Protein AF-A0A3L7T870-F1 (afdb_monomer)

Nearest PDB structures (foldseek):
  5j91-assembly2_CZ  TM=9.834E-01  e=1.725E-03  Escherichia coli K-12
  7n2u-assembly1_Lc  TM=9.757E-01  e=1.725E-03  Escherichia coli K-12
  5gae-assembly1_Z  TM=9.748E-01  e=1.955E-03  Escherichia coli
  5j91-assembly1_DZ  TM=9.839E-01  e=2.511E-03  Escherichia coli K-12
  5gag-assembly1_Z  TM=9.751E-01  e=2.216E-03  Escherichia coli

Structure (mmCIF, N/CA/C/O backbone):
data_AF-A0A3L7T870-F1
#
_entry.id   AF-A0A3L7T870-F1
#
loop_
_atom_site.group_PDB
_atom_site.id
_atom_site.type_symbol
_atom_site.label_atom_id
_atom_site.label_alt_id
_atom_site.label_comp_id
_atom_site.label_asym_id
_atom_site.label_entity_id
_atom_site.label_seq_id
_atom_site.pdbx_PDB_ins_code
_atom_site.Cartn_x
_atom_site.Cartn_y
_atom_site.Cartn_z
_atom_site.occupancy
_atom_site.B_iso_or_equiv
_atom_site.auth_seq_id
_atom_site.auth_comp_id
_atom_site.auth_asym_id
_atom_site.auth_atom_id
_atom_site.pdbx_PDB_model_num
ATO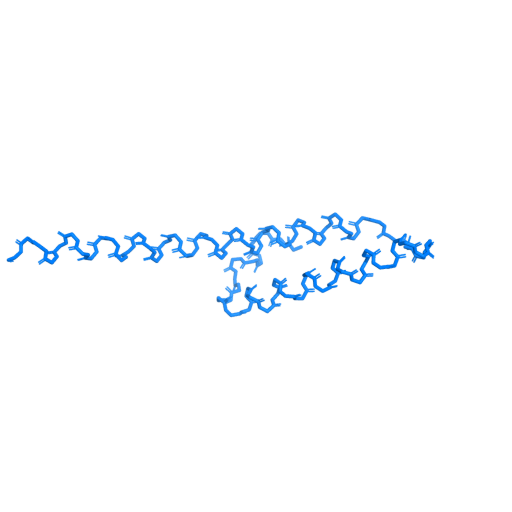M 1 N N . MET A 1 1 ? -4.202 5.024 -8.038 1.00 76.75 1 MET A N 1
ATOM 2 C CA . MET A 1 1 ? -5.454 4.931 -7.261 1.00 76.75 1 MET A CA 1
ATOM 3 C C . MET A 1 1 ? -5.659 6.207 -6.451 1.00 76.75 1 MET A C 1
ATOM 5 O O . MET A 1 1 ? -4.712 6.686 -5.821 1.00 76.75 1 MET A O 1
ATOM 9 N N . LYS A 1 2 ? -6.852 6.808 -6.485 1.00 84.56 2 LYS A N 1
ATOM 10 C CA . LYS A 1 2 ? -7.153 7.978 -5.644 1.00 84.56 2 LYS A CA 1
ATOM 11 C C . LYS A 1 2 ? -7.488 7.520 -4.217 1.00 84.56 2 LYS A C 1
ATOM 13 O O . LYS A 1 2 ? -8.105 6.472 -4.055 1.00 84.56 2 LYS A O 1
ATOM 18 N N . PRO A 1 3 ? -7.148 8.297 -3.172 1.00 83.44 3 PRO A N 1
ATOM 19 C CA . PRO A 1 3 ? -7.468 7.937 -1.784 1.00 83.44 3 PRO A CA 1
ATOM 20 C C . PRO A 1 3 ? -8.956 7.632 -1.567 1.00 83.44 3 PRO A C 1
ATOM 22 O O . PRO A 1 3 ? -9.302 6.649 -0.925 1.00 83.44 3 PRO A O 1
ATOM 25 N N . ALA A 1 4 ? -9.832 8.426 -2.190 1.00 86.06 4 ALA A N 1
ATOM 26 C CA . ALA A 1 4 ? -11.280 8.256 -2.103 1.00 86.06 4 ALA A CA 1
ATOM 27 C C . ALA A 1 4 ? -11.789 6.924 -2.684 1.00 86.06 4 ALA A C 1
ATOM 29 O O . ALA A 1 4 ? -12.857 6.461 -2.298 1.00 86.06 4 ALA A O 1
ATOM 30 N N . GLU A 1 5 ? -11.054 6.310 -3.613 1.00 86.62 5 GLU A N 1
ATOM 31 C CA . GLU A 1 5 ? -11.414 5.014 -4.200 1.00 86.62 5 GLU A CA 1
ATOM 32 C C . GLU A 1 5 ? -11.047 3.867 -3.254 1.00 86.62 5 GLU A C 1
ATOM 34 O O . GLU A 1 5 ? -11.822 2.929 -3.111 1.00 86.62 5 GLU A O 1
ATOM 39 N N . VAL A 1 6 ? -9.913 3.972 -2.549 1.00 86.44 6 VAL A N 1
ATOM 40 C CA . VAL A 1 6 ? -9.459 2.960 -1.576 1.00 86.44 6 VAL A CA 1
ATOM 41 C C . VAL A 1 6 ? -10.439 2.843 -0.407 1.00 86.44 6 VAL A C 1
ATOM 43 O O . VAL A 1 6 ? -10.747 1.741 0.035 1.00 86.44 6 VAL A O 1
ATOM 46 N N . ILE A 1 7 ? -10.981 3.973 0.057 1.00 86.56 7 ILE A N 1
ATOM 47 C CA . ILE A 1 7 ? -11.931 4.013 1.180 1.00 86.56 7 ILE A CA 1
ATOM 48 C C . ILE A 1 7 ? -13.224 3.246 0.856 1.00 86.56 7 ILE A C 1
ATOM 50 O O . ILE A 1 7 ? -13.798 2.617 1.743 1.00 86.56 7 ILE A O 1
ATOM 54 N N . LYS A 1 8 ? -13.661 3.256 -0.411 1.00 89.75 8 LYS A N 1
ATOM 55 C CA . LYS A 1 8 ? -14.896 2.593 -0.864 1.00 89.75 8 LYS A CA 1
ATOM 56 C C . LYS A 1 8 ? -14.784 1.068 -0.941 1.00 89.75 8 LYS A C 1
ATOM 58 O O . LYS A 1 8 ? -15.809 0.404 -1.048 1.00 89.75 8 LYS A O 1
ATOM 63 N N . LEU A 1 9 ? -13.573 0.513 -0.905 1.00 88.25 9 LEU A N 1
ATOM 64 C CA . LEU A 1 9 ? -13.362 -0.929 -1.007 1.00 88.25 9 LEU A CA 1
ATOM 65 C C . LEU A 1 9 ? -13.747 -1.661 0.282 1.00 88.25 9 LEU A C 1
ATOM 67 O O . LEU A 1 9 ? -13.538 -1.167 1.400 1.00 88.25 9 LEU A O 1
ATOM 71 N N . SER A 1 10 ? -14.262 -2.882 0.135 1.00 90.94 10 SER A N 1
ATOM 72 C CA . SER A 1 10 ? -14.474 -3.779 1.271 1.00 90.94 10 SER A CA 1
ATOM 73 C C . SER A 1 10 ? -13.136 -4.253 1.853 1.00 90.94 10 SER A C 1
ATOM 75 O O . SER A 1 10 ? -12.070 -4.092 1.257 1.00 90.94 10 SER A O 1
ATOM 77 N N . THR A 1 11 ? -13.156 -4.823 3.059 1.00 88.50 11 THR A N 1
ATOM 78 C CA . THR A 1 11 ? -11.936 -5.364 3.684 1.00 88.50 11 THR A CA 1
ATOM 79 C C . THR A 1 11 ? -11.300 -6.489 2.878 1.00 88.50 11 THR A C 1
ATOM 81 O O . THR A 1 11 ? -10.078 -6.633 2.909 1.00 88.50 11 THR A O 1
ATOM 84 N N . ASP A 1 12 ? -12.103 -7.274 2.164 1.00 89.94 12 ASP A N 1
ATOM 85 C CA . ASP A 1 12 ? -11.599 -8.388 1.367 1.00 89.94 12 ASP A CA 1
ATOM 86 C C . ASP A 1 12 ? -11.067 -7.901 0.020 1.00 89.94 12 ASP A C 1
ATOM 88 O O . ASP A 1 12 ? -9.966 -8.296 -0.370 1.00 89.94 12 ASP A O 1
ATOM 92 N N . ASP A 1 13 ? -11.730 -6.921 -0.600 1.00 91.06 13 ASP A N 1
ATOM 93 C CA . ASP A 1 13 ? -11.219 -6.271 -1.812 1.00 91.06 13 ASP A CA 1
ATOM 94 C C . ASP A 1 13 ? -9.873 -5.583 -1.561 1.00 91.06 13 ASP A C 1
ATOM 96 O O . ASP A 1 13 ? -8.967 -5.673 -2.387 1.00 91.06 13 ASP A O 1
ATOM 100 N N . LEU A 1 14 ? -9.681 -4.955 -0.392 1.00 91.19 14 LEU A N 1
ATOM 101 C CA . LEU A 1 14 ? -8.389 -4.369 -0.012 1.00 91.19 14 LEU A CA 1
ATOM 102 C C . LEU A 1 14 ? -7.267 -5.420 0.036 1.00 91.19 14 LEU A C 1
ATOM 104 O O . LEU A 1 14 ? -6.135 -5.136 -0.363 1.00 91.19 14 LEU A O 1
ATOM 108 N N . LYS A 1 15 ? -7.549 -6.644 0.501 1.00 91.81 15 LYS A N 1
ATOM 109 C CA . LYS A 1 15 ? -6.553 -7.732 0.545 1.00 91.81 15 LYS A CA 1
ATOM 110 C C . LYS A 1 15 ? -6.243 -8.272 -0.850 1.00 91.81 15 LYS A C 1
ATOM 112 O O . LYS A 1 15 ? -5.071 -8.515 -1.163 1.00 91.81 15 LYS A O 1
ATOM 117 N N . VAL A 1 16 ? -7.275 -8.449 -1.675 1.00 95.38 16 VAL A N 1
ATOM 118 C CA . VAL A 1 16 ? -7.132 -8.881 -3.071 1.00 95.38 16 VAL A CA 1
ATOM 119 C C . VAL A 1 16 ? -6.297 -7.859 -3.840 1.00 95.38 16 VAL A C 1
ATOM 121 O O . VAL A 1 16 ? -5.295 -8.215 -4.462 1.00 95.38 16 VAL A O 1
ATOM 124 N N . GLU A 1 17 ? -6.620 -6.576 -3.698 1.00 92.88 17 GLU A N 1
ATOM 125 C CA . GLU A 1 17 ? -5.928 -5.495 -4.391 1.00 92.88 17 GLU A CA 1
ATOM 126 C C . GLU A 1 17 ? -4.477 -5.333 -3.918 1.00 92.88 17 GLU A C 1
ATOM 128 O O . GLU A 1 17 ? -3.566 -5.166 -4.731 1.00 92.88 17 GLU A O 1
ATOM 133 N N . ALA A 1 18 ? -4.210 -5.491 -2.616 1.00 94.56 18 ALA A N 1
ATOM 134 C CA . ALA A 1 18 ? -2.841 -5.517 -2.103 1.00 94.56 18 ALA A CA 1
ATOM 135 C C . ALA A 1 18 ? -2.015 -6.662 -2.715 1.00 94.56 18 ALA A C 1
ATOM 137 O O . ALA A 1 18 ? -0.828 -6.494 -3.003 1.00 94.56 18 ALA A O 1
ATOM 138 N N . THR A 1 19 ? -2.623 -7.832 -2.918 1.00 95.81 19 THR A N 1
ATOM 139 C CA . THR A 1 19 ? -1.967 -8.981 -3.562 1.00 95.81 19 THR A CA 1
ATOM 140 C C . THR A 1 19 ? -1.698 -8.705 -5.039 1.00 95.81 19 THR A C 1
ATOM 142 O O . THR A 1 19 ? -0.578 -8.921 -5.508 1.00 95.81 19 THR A O 1
ATOM 145 N N . ARG A 1 20 ? -2.677 -8.133 -5.749 1.00 95.75 20 ARG A N 1
ATOM 146 C CA . ARG A 1 20 ? -2.546 -7.726 -7.153 1.00 95.75 20 ARG A CA 1
ATOM 147 C C . ARG A 1 20 ? -1.396 -6.734 -7.350 1.00 95.75 20 ARG A C 1
ATOM 149 O O . ARG A 1 20 ? -0.529 -6.958 -8.192 1.00 95.75 20 ARG A O 1
ATOM 156 N N . LEU A 1 21 ? -1.333 -5.685 -6.527 1.00 95.31 21 LEU A N 1
ATOM 157 C CA . LEU A 1 21 ? -0.288 -4.655 -6.592 1.00 95.31 21 LEU A CA 1
ATOM 158 C C . LEU A 1 21 ? 1.104 -5.205 -6.253 1.00 95.31 21 LEU A C 1
ATOM 160 O O . LEU A 1 21 ? 2.096 -4.809 -6.869 1.00 95.31 21 LEU A O 1
ATOM 164 N N . ARG A 1 22 ? 1.205 -6.146 -5.304 1.00 96.12 22 ARG A N 1
ATOM 165 C CA . ARG A 1 22 ? 2.471 -6.844 -5.022 1.00 96.12 22 ARG A CA 1
ATOM 166 C C . ARG A 1 22 ? 2.934 -7.678 -6.211 1.00 96.12 22 ARG A C 1
ATOM 168 O O . ARG A 1 22 ? 4.125 -7.648 -6.520 1.00 96.12 22 ARG A O 1
ATOM 175 N N . ARG A 1 23 ? 2.017 -8.382 -6.886 1.00 96.06 23 ARG A N 1
ATOM 176 C CA . ARG A 1 23 ? 2.348 -9.161 -8.084 1.00 96.06 23 ARG A CA 1
ATOM 177 C C . ARG A 1 23 ? 2.797 -8.263 -9.232 1.00 96.06 23 ARG A C 1
ATOM 179 O O . ARG A 1 23 ? 3.845 -8.514 -9.812 1.00 96.06 23 ARG A O 1
ATOM 186 N N . GLU A 1 24 ? 2.083 -7.169 -9.480 1.00 92.94 24 GLU A N 1
ATOM 187 C CA . GLU A 1 24 ? 2.469 -6.178 -10.490 1.00 92.94 24 GLU A CA 1
ATOM 188 C C . GLU A 1 24 ? 3.867 -5.604 -10.210 1.00 92.94 24 GLU A C 1
ATOM 190 O O . GLU A 1 24 ? 4.699 -5.508 -11.112 1.00 92.94 24 GLU A O 1
ATOM 195 N N . LEU A 1 25 ? 4.170 -5.275 -8.950 1.00 93.56 25 LEU A N 1
ATOM 196 C CA . LEU A 1 25 ? 5.503 -4.817 -8.556 1.00 93.56 25 LEU A CA 1
ATOM 197 C C . LEU A 1 25 ? 6.588 -5.876 -8.766 1.00 93.56 25 LEU A C 1
ATOM 199 O O . LEU A 1 25 ? 7.720 -5.502 -9.067 1.00 93.56 25 LEU A O 1
ATOM 203 N N . PHE A 1 26 ? 6.279 -7.156 -8.565 1.00 93.69 26 PHE A N 1
ATOM 204 C CA . PHE A 1 26 ? 7.207 -8.252 -8.840 1.00 93.69 26 PHE A CA 1
ATOM 205 C C . PHE A 1 26 ? 7.486 -8.355 -10.341 1.00 93.69 26 PHE A C 1
ATOM 207 O O . PHE A 1 26 ? 8.640 -8.264 -10.752 1.00 93.69 26 PHE A O 1
ATOM 214 N N . ASP A 1 27 ? 6.436 -8.412 -11.161 1.00 90.62 27 ASP A N 1
ATOM 215 C CA . ASP A 1 27 ? 6.566 -8.520 -12.614 1.00 90.62 27 ASP A CA 1
ATOM 216 C C . ASP A 1 27 ? 7.327 -7.316 -13.203 1.00 90.62 27 ASP A C 1
ATOM 218 O O . ASP A 1 27 ? 8.166 -7.477 -14.091 1.00 90.62 27 ASP A O 1
ATOM 222 N N . LEU A 1 28 ? 7.082 -6.100 -12.694 1.00 90.44 28 LEU A N 1
ATOM 223 C CA . LEU A 1 28 ? 7.811 -4.894 -13.106 1.00 90.44 28 LEU A CA 1
ATOM 224 C C . LEU A 1 28 ? 9.295 -4.940 -12.719 1.00 90.44 28 LEU A C 1
ATOM 226 O O . LEU A 1 28 ? 10.131 -4.515 -13.513 1.00 90.44 28 LEU A O 1
ATOM 230 N N . ARG A 1 29 ? 9.643 -5.467 -11.537 1.00 89.44 29 ARG A N 1
ATOM 231 C CA . ARG A 1 29 ? 11.050 -5.649 -11.134 1.00 89.44 29 ARG A CA 1
ATOM 232 C C . ARG A 1 29 ? 11.756 -6.654 -12.035 1.00 89.44 29 ARG A C 1
ATOM 234 O O . ARG A 1 29 ? 12.844 -6.353 -12.507 1.00 89.44 29 ARG A O 1
ATOM 241 N N . CYS A 1 30 ? 11.115 -7.786 -12.328 1.00 89.06 30 CYS A N 1
ATOM 242 C CA . CYS A 1 30 ? 11.663 -8.785 -13.245 1.00 89.06 30 CYS A CA 1
ATOM 243 C C . CYS A 1 30 ? 11.908 -8.193 -14.640 1.00 89.06 30 CYS A C 1
ATOM 245 O O . CYS A 1 30 ? 12.968 -8.399 -15.223 1.00 89.06 30 CYS A O 1
ATOM 247 N N . LYS A 1 31 ? 10.961 -7.397 -15.156 1.00 86.00 31 LYS A N 1
ATOM 248 C CA . LYS A 1 31 ? 11.108 -6.712 -16.450 1.00 86.00 31 LYS A CA 1
ATOM 249 C C . LYS A 1 31 ? 12.204 -5.644 -16.430 1.00 86.00 31 LYS A C 1
ATOM 251 O O . LYS A 1 31 ? 12.914 -5.506 -17.424 1.00 86.00 31 LYS A O 1
ATOM 256 N N . SER A 1 32 ? 12.371 -4.927 -15.315 1.00 83.75 32 SER A N 1
ATOM 257 C CA . SER A 1 32 ? 13.402 -3.888 -15.146 1.00 83.75 32 SER A CA 1
ATOM 258 C C . SER A 1 32 ? 14.818 -4.411 -15.313 1.00 83.75 32 SER A C 1
ATOM 260 O O . SER A 1 32 ? 15.664 -3.674 -15.805 1.00 83.75 32 SER A O 1
ATOM 262 N N . THR A 1 33 ? 15.078 -5.661 -14.939 1.00 76.69 33 THR A N 1
ATOM 263 C CA . THR A 1 33 ? 16.393 -6.290 -15.113 1.00 76.69 33 THR A CA 1
ATOM 264 C C . THR A 1 33 ? 16.701 -6.601 -16.581 1.00 76.69 33 THR A C 1
ATOM 266 O O . THR A 1 33 ? 17.860 -6.714 -16.951 1.00 76.69 33 THR A O 1
ATOM 269 N N . THR A 1 34 ? 15.678 -6.716 -17.432 1.00 77.69 34 THR A N 1
ATOM 270 C CA . THR A 1 34 ? 15.814 -7.146 -18.837 1.00 77.69 34 THR A CA 1
ATOM 271 C C . THR A 1 34 ? 15.835 -5.998 -19.855 1.00 77.69 34 THR A C 1
ATOM 273 O O . THR A 1 34 ? 15.580 -6.241 -21.027 1.00 77.69 34 THR A O 1
ATOM 276 N N . GLU A 1 35 ? 16.060 -4.750 -19.424 1.00 64.62 35 GLU A N 1
ATOM 277 C CA . GLU A 1 35 ? 16.067 -3.531 -20.269 1.00 64.62 35 GLU A CA 1
ATOM 278 C C . GLU A 1 35 ? 14.763 -3.251 -21.059 1.00 64.62 35 GLU A C 1
ATOM 280 O O . GLU A 1 35 ? 14.697 -2.331 -21.868 1.00 64.62 35 GLU A O 1
ATOM 285 N N . LYS A 1 36 ? 13.668 -3.980 -20.790 1.00 64.25 36 LYS A N 1
ATOM 286 C CA . LYS A 1 36 ? 12.377 -3.866 -21.506 1.00 64.25 36 LYS A CA 1
ATOM 287 C C . LYS A 1 36 ? 11.310 -3.041 -20.779 1.00 64.25 36 LYS 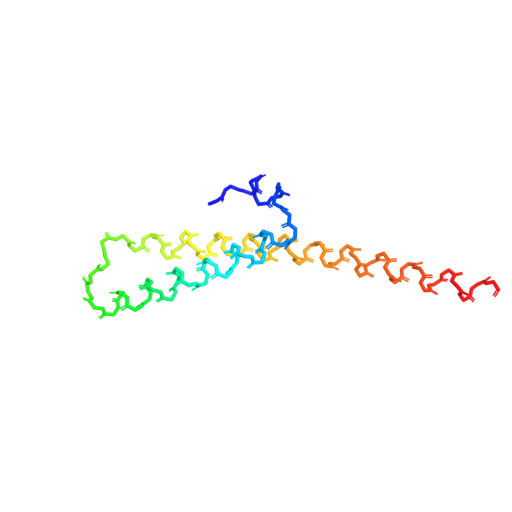A C 1
ATOM 289 O O . LYS A 1 36 ? 10.112 -3.240 -21.003 1.00 64.25 36 LYS A O 1
ATOM 294 N N . VAL A 1 37 ? 11.687 -2.139 -19.875 1.00 65.12 37 VAL A N 1
ATOM 295 C CA . VAL A 1 37 ? 10.693 -1.296 -19.188 1.00 65.12 37 VAL A CA 1
ATOM 296 C C . VAL A 1 37 ? 10.473 -0.019 -19.983 1.00 65.12 37 VAL A C 1
ATOM 298 O O . VAL A 1 37 ? 11.277 0.898 -19.934 1.00 65.12 37 VAL A O 1
ATOM 301 N N . GLY A 1 38 ? 9.352 0.036 -20.705 1.00 71.12 38 GLY A N 1
ATOM 302 C CA . GLY A 1 38 ? 8.941 1.242 -21.428 1.00 71.12 38 GLY A CA 1
ATOM 303 C C . GLY A 1 38 ? 8.455 2.384 -20.522 1.00 71.12 38 GLY A C 1
ATOM 304 O O . GLY A 1 38 ? 8.554 3.540 -20.907 1.00 71.12 38 GLY A O 1
ATOM 305 N N . ASP A 1 39 ? 7.944 2.090 -19.317 1.00 81.19 39 ASP A N 1
ATOM 306 C CA . ASP A 1 39 ? 7.479 3.113 -18.363 1.00 81.19 39 ASP A CA 1
ATOM 307 C C . ASP A 1 39 ? 7.895 2.796 -16.913 1.00 81.19 39 ASP A C 1
ATOM 309 O O . ASP A 1 39 ? 7.202 2.091 -16.169 1.00 81.19 39 ASP A O 1
ATOM 313 N N . ASN A 1 40 ? 9.018 3.378 -16.483 1.00 83.12 40 ASN A N 1
ATOM 314 C CA . ASN A 1 40 ? 9.550 3.247 -15.122 1.00 83.12 40 ASN A CA 1
ATOM 315 C C . ASN A 1 40 ? 8.672 3.957 -14.072 1.00 83.12 40 ASN A C 1
ATOM 317 O O . ASN A 1 40 ? 8.760 3.652 -12.877 1.00 83.12 40 ASN A O 1
ATOM 321 N N . SER A 1 41 ? 7.782 4.873 -14.483 1.00 88.75 41 SER A N 1
ATOM 322 C CA . 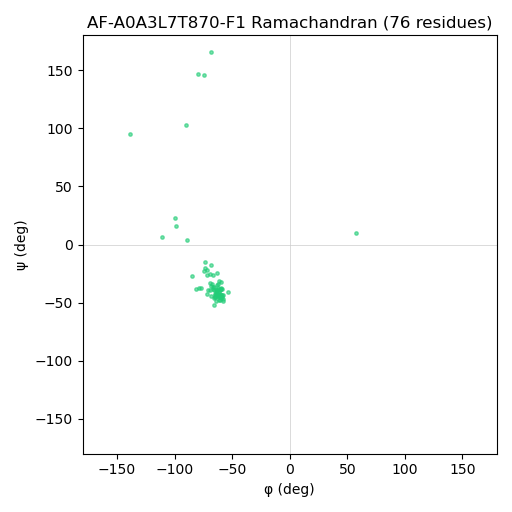SER A 1 41 ? 6.880 5.576 -13.562 1.00 88.75 41 SER A CA 1
ATOM 323 C C . SER A 1 41 ? 5.859 4.6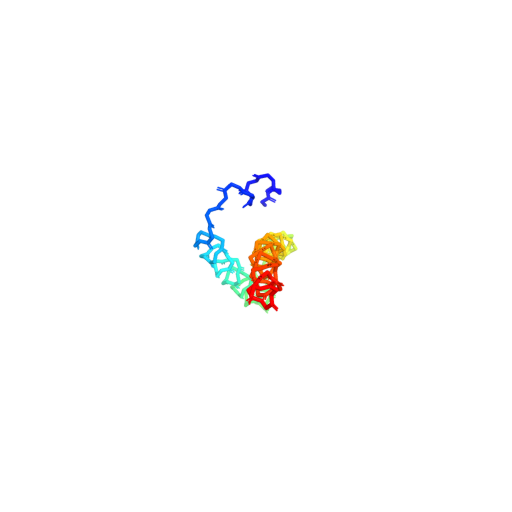30 -12.924 1.00 88.75 41 SER A C 1
ATOM 325 O O . SER A 1 41 ? 5.416 4.865 -11.792 1.00 88.75 41 SER A O 1
ATOM 327 N N . ARG A 1 42 ? 5.531 3.516 -13.598 1.00 88.44 42 ARG A N 1
ATOM 328 C CA . ARG A 1 42 ? 4.590 2.502 -13.102 1.00 88.44 42 ARG A CA 1
ATOM 329 C C . ARG A 1 42 ? 5.014 1.901 -11.774 1.00 88.44 42 ARG A C 1
ATOM 331 O O . ARG A 1 42 ? 4.170 1.722 -10.903 1.00 88.44 42 ARG A O 1
ATOM 338 N N . MET A 1 43 ? 6.310 1.666 -11.568 1.00 90.94 43 MET A N 1
ATOM 339 C CA . MET A 1 43 ? 6.808 1.152 -10.290 1.00 90.94 43 MET A CA 1
ATOM 340 C C . MET A 1 43 ? 6.538 2.134 -9.144 1.00 90.94 43 MET A C 1
ATOM 342 O O . MET A 1 43 ? 6.112 1.729 -8.063 1.00 90.94 43 MET A O 1
ATOM 346 N N . GLY A 1 44 ? 6.759 3.432 -9.376 1.00 92.69 44 GLY A N 1
ATOM 347 C CA . GLY A 1 44 ? 6.480 4.475 -8.388 1.00 92.69 44 GLY A CA 1
ATOM 348 C C . GLY A 1 44 ? 4.989 4.600 -8.074 1.00 92.69 44 GLY A C 1
ATOM 349 O O . GLY A 1 44 ? 4.616 4.699 -6.905 1.00 92.69 44 GLY A O 1
ATOM 350 N N . LYS A 1 45 ? 4.137 4.543 -9.104 1.00 93.19 45 LYS A N 1
ATOM 351 C CA . LYS A 1 45 ? 2.673 4.578 -8.965 1.00 93.19 45 LYS A CA 1
ATOM 352 C C . LYS A 1 45 ? 2.154 3.355 -8.197 1.00 93.19 45 LYS A C 1
ATOM 354 O O . LYS A 1 45 ? 1.466 3.531 -7.197 1.00 93.19 45 LYS A O 1
ATOM 359 N N . ALA A 1 46 ? 2.580 2.147 -8.569 1.00 93.00 46 ALA A N 1
ATOM 360 C CA . ALA A 1 46 ? 2.176 0.906 -7.905 1.00 93.00 46 ALA A CA 1
ATOM 361 C C . ALA A 1 46 ? 2.613 0.850 -6.428 1.00 93.00 46 ALA A C 1
ATOM 363 O O . ALA A 1 46 ? 1.848 0.403 -5.577 1.00 93.00 46 ALA A O 1
ATOM 364 N N . ARG A 1 47 ? 3.807 1.366 -6.084 1.00 94.31 47 ARG A N 1
ATOM 365 C CA . ARG A 1 47 ? 4.234 1.502 -4.676 1.00 94.31 47 ARG A CA 1
ATOM 366 C C . ARG A 1 47 ? 3.326 2.440 -3.882 1.00 94.31 47 ARG A C 1
ATOM 368 O O . ARG A 1 47 ? 2.956 2.108 -2.759 1.00 94.31 47 ARG A O 1
ATOM 375 N N . LYS A 1 48 ? 2.975 3.601 -4.449 1.00 95.19 48 LYS A N 1
ATOM 376 C CA . LYS A 1 48 ? 2.072 4.567 -3.799 1.00 95.19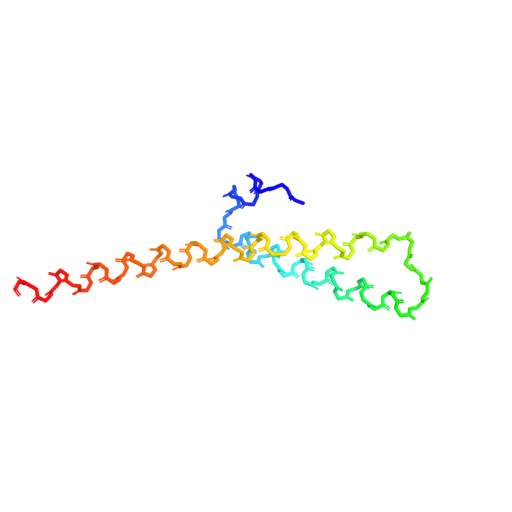 48 LYS A CA 1
ATOM 377 C C . LYS A 1 48 ? 0.680 3.974 -3.600 1.00 95.19 48 LYS A C 1
ATOM 379 O O . LYS A 1 48 ? 0.111 4.133 -2.526 1.00 95.19 48 LYS A O 1
ATOM 384 N N . ASP A 1 49 ? 0.164 3.268 -4.598 1.00 94.19 49 ASP A N 1
ATOM 385 C CA . ASP A 1 49 ? -1.146 2.624 -4.516 1.00 94.19 49 ASP A CA 1
ATOM 386 C C . ASP A 1 49 ? -1.155 1.514 -3.454 1.00 94.19 49 ASP A C 1
ATOM 388 O O . ASP A 1 49 ? -2.046 1.493 -2.605 1.00 94.19 49 ASP A O 1
ATOM 392 N N . LEU A 1 50 ? -0.106 0.681 -3.395 1.00 95.19 50 LEU A N 1
ATOM 393 C CA . LEU A 1 50 ? 0.036 -0.341 -2.353 1.00 95.19 50 LEU A CA 1
ATOM 394 C C . LEU A 1 50 ? 0.096 0.282 -0.953 1.00 95.19 50 LEU A C 1
ATOM 396 O O . LEU A 1 50 ? -0.554 -0.213 -0.036 1.00 95.19 50 LEU A O 1
ATOM 400 N N . ALA A 1 51 ? 0.844 1.377 -0.785 1.00 95.44 51 ALA A N 1
ATOM 401 C CA . ALA A 1 51 ? 0.927 2.077 0.493 1.00 95.44 51 ALA A CA 1
ATOM 402 C C . ALA A 1 51 ? -0.453 2.561 0.960 1.00 95.44 51 ALA A C 1
ATOM 404 O O . ALA A 1 51 ? -0.819 2.316 2.105 1.00 95.44 51 ALA A O 1
ATOM 405 N N . ARG A 1 52 ? -1.255 3.164 0.070 1.00 94.75 52 ARG A N 1
ATOM 406 C CA . ARG A 1 52 ? -2.612 3.631 0.409 1.00 94.75 52 ARG A CA 1
ATOM 407 C C . ARG A 1 52 ? -3.522 2.489 0.861 1.00 94.75 52 ARG A C 1
ATOM 409 O O . ARG A 1 52 ? -4.193 2.625 1.880 1.00 94.75 52 ARG A O 1
ATOM 416 N N . VAL A 1 53 ? -3.507 1.362 0.147 1.00 94.12 53 VAL A N 1
ATOM 417 C CA . VAL A 1 53 ? -4.287 0.165 0.511 1.00 94.12 53 VAL A CA 1
ATOM 418 C C . VAL A 1 53 ? -3.884 -0.362 1.893 1.00 94.12 53 VAL A C 1
ATOM 420 O O . VAL A 1 53 ? -4.741 -0.677 2.719 1.00 94.12 53 VAL A O 1
ATOM 423 N N . LEU A 1 54 ? 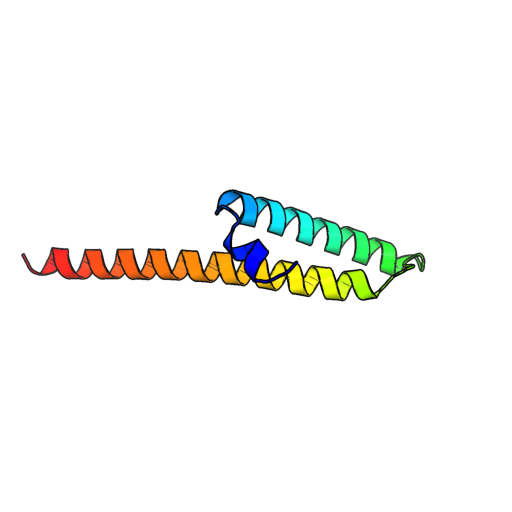-2.581 -0.422 2.180 1.00 94.19 54 LEU A N 1
ATOM 424 C CA . LEU A 1 54 ? -2.082 -0.881 3.479 1.00 94.19 54 LEU A CA 1
ATOM 425 C C . LEU A 1 54 ? -2.411 0.091 4.617 1.00 94.19 54 LEU A C 1
ATOM 427 O O . LEU A 1 54 ? -2.707 -0.361 5.726 1.00 94.19 54 LEU A O 1
ATOM 431 N N . THR A 1 55 ? -2.388 1.401 4.358 1.00 95.12 55 THR A N 1
ATOM 432 C CA . THR A 1 55 ? -2.786 2.419 5.338 1.00 95.12 55 THR A CA 1
ATOM 433 C C . THR A 1 55 ? -4.247 2.249 5.737 1.00 95.12 55 THR A C 1
ATOM 435 O O . THR A 1 55 ? -4.526 2.190 6.932 1.00 95.12 55 THR A O 1
ATOM 438 N N . GLU A 1 56 ? -5.162 2.081 4.779 1.00 93.56 56 GLU A N 1
ATOM 439 C CA . GLU A 1 56 ? -6.582 1.851 5.083 1.00 93.56 56 GLU A CA 1
ATOM 440 C C . GLU A 1 56 ? -6.807 0.554 5.862 1.00 93.56 56 GLU A C 1
ATOM 442 O O . GLU A 1 56 ? -7.518 0.533 6.869 1.00 93.56 56 GLU A O 1
ATOM 447 N N . ASN A 1 57 ? -6.137 -0.530 5.467 1.00 91.75 57 ASN A N 1
ATOM 448 C CA . ASN A 1 57 ? -6.229 -1.789 6.201 1.00 91.75 57 ASN A CA 1
ATOM 449 C C . ASN A 1 57 ? -5.724 -1.645 7.652 1.00 91.75 57 ASN A C 1
ATOM 451 O O . ASN A 1 57 ? -6.335 -2.156 8.592 1.00 91.75 57 ASN A O 1
ATOM 455 N N . THR A 1 58 ? -4.635 -0.895 7.848 1.00 93.62 58 THR A N 1
ATOM 456 C CA . THR A 1 58 ? -4.087 -0.603 9.179 1.00 93.62 58 THR A CA 1
ATOM 457 C C . THR A 1 58 ? -5.055 0.246 9.998 1.00 93.62 58 THR A C 1
ATOM 459 O O . THR A 1 58 ? -5.335 -0.104 11.145 1.00 93.62 58 THR A O 1
ATOM 462 N N . ALA A 1 59 ? -5.623 1.304 9.412 1.00 92.81 59 ALA A N 1
ATOM 463 C CA . ALA A 1 59 ? -6.597 2.174 10.066 1.00 92.81 59 ALA A CA 1
ATOM 464 C C . ALA A 1 59 ? -7.821 1.384 10.556 1.00 92.81 59 ALA A C 1
ATOM 466 O O . ALA A 1 59 ? -8.182 1.477 11.732 1.00 92.81 59 ALA A O 1
ATOM 467 N N . ARG A 1 60 ? -8.390 0.518 9.704 1.00 91.12 60 ARG A N 1
ATOM 468 C CA . ARG A 1 60 ? -9.502 -0.376 10.078 1.00 91.12 60 ARG A CA 1
ATOM 469 C C . ARG A 1 60 ? -9.113 -1.331 11.204 1.00 91.12 60 ARG A C 1
ATOM 471 O O . ARG A 1 60 ? -9.862 -1.493 12.164 1.00 91.12 60 ARG A O 1
ATOM 478 N N . SER A 1 61 ? -7.924 -1.929 11.127 1.00 90.25 61 SER A N 1
ATOM 479 C CA . SER A 1 61 ? -7.447 -2.846 12.169 1.00 90.25 61 SER A CA 1
ATOM 480 C C . SER A 1 61 ? -7.262 -2.150 13.524 1.00 90.25 61 SER A C 1
ATOM 482 O O . SER A 1 61 ? -7.618 -2.711 14.560 1.00 90.25 61 SER A O 1
ATOM 484 N N . ASN A 1 62 ? -6.763 -0.912 13.525 1.00 92.31 62 ASN A N 1
ATOM 485 C CA . ASN A 1 62 ? -6.573 -0.119 14.734 1.00 92.31 62 ASN A CA 1
ATOM 486 C C . ASN A 1 62 ? -7.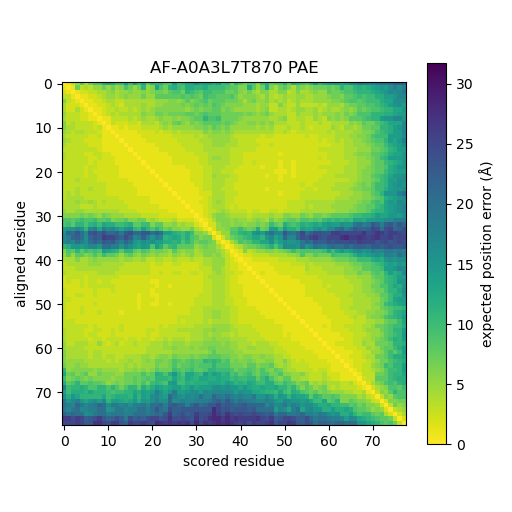913 0.298 15.342 1.00 92.31 62 ASN A C 1
ATOM 488 O O . ASN A 1 62 ? -8.065 0.218 16.559 1.00 92.31 62 ASN A O 1
ATOM 492 N N . ALA A 1 63 ? -8.901 0.653 14.514 1.00 89.69 63 ALA A N 1
ATOM 493 C CA . ALA A 1 63 ? -10.258 0.926 14.980 1.00 89.69 63 ALA A CA 1
ATOM 494 C C . ALA A 1 63 ? -10.873 -0.299 15.680 1.00 89.69 63 ALA A C 1
ATOM 496 O O . ALA A 1 63 ? -11.386 -0.181 16.790 1.00 89.69 63 ALA A O 1
ATOM 497 N N . ILE A 1 64 ? -10.748 -1.498 15.096 1.00 90.56 64 ILE A N 1
ATOM 498 C CA . ILE A 1 64 ? -11.232 -2.746 15.714 1.00 90.56 64 ILE A CA 1
ATOM 499 C C . ILE A 1 64 ? -10.504 -3.032 17.036 1.00 90.56 64 ILE A C 1
ATOM 501 O O . ILE A 1 64 ? -11.141 -3.365 18.035 1.00 90.56 64 ILE A O 1
ATOM 505 N N . LYS A 1 65 ? -9.175 -2.875 17.074 1.00 89.38 65 LYS A N 1
ATOM 506 C CA . LYS A 1 65 ? -8.385 -3.059 18.304 1.00 89.38 65 LYS A CA 1
ATOM 507 C C . LYS A 1 65 ? -8.820 -2.100 19.413 1.00 89.38 65 LYS A C 1
ATOM 509 O O . LYS A 1 65 ? -8.987 -2.543 20.545 1.00 89.38 65 LYS A O 1
ATOM 514 N N . ALA A 1 66 ? -9.050 -0.828 19.084 1.00 89.00 66 ALA A N 1
ATOM 515 C CA . ALA A 1 66 ? -9.533 0.176 20.031 1.00 89.00 66 ALA A CA 1
ATOM 516 C C . ALA A 1 66 ? -10.936 -0.157 20.571 1.00 89.00 66 ALA A C 1
ATOM 518 O O . ALA A 1 66 ? -11.201 0.002 21.761 1.00 89.00 66 ALA A O 1
ATOM 519 N N . LEU A 1 67 ? -11.831 -0.678 19.724 1.00 86.81 67 LEU A N 1
ATOM 520 C CA . LEU A 1 67 ? -13.150 -1.145 20.162 1.00 86.81 67 LEU A CA 1
ATOM 521 C C . LEU A 1 67 ? -13.047 -2.341 21.119 1.00 86.81 67 LEU A C 1
ATOM 523 O O . LEU A 1 67 ? -13.790 -2.416 22.097 1.00 86.81 67 LEU A O 1
ATOM 527 N N . ASN A 1 68 ? -12.130 -3.272 20.857 1.00 86.19 68 ASN A N 1
ATOM 528 C CA . ASN A 1 68 ? -11.950 -4.459 21.689 1.00 86.19 68 ASN A CA 1
ATOM 529 C C . ASN A 1 68 ? -11.321 -4.128 23.052 1.00 86.19 68 ASN A C 1
ATOM 531 O O . ASN A 1 68 ? -11.771 -4.661 24.066 1.00 86.19 68 ASN A O 1
ATOM 535 N N . SER A 1 69 ? -10.352 -3.209 23.109 1.00 78.88 69 SER A N 1
ATOM 536 C CA . SER A 1 69 ? -9.768 -2.757 24.381 1.00 78.88 69 SER A CA 1
ATOM 537 C C . SER A 1 69 ? -10.764 -1.970 25.243 1.00 78.88 69 SER A C 1
ATOM 539 O O . SER A 1 69 ? -10.768 -2.105 26.464 1.00 78.88 69 SER A O 1
ATOM 541 N N . ALA A 1 70 ? -11.674 -1.206 24.631 1.00 78.56 70 ALA A N 1
ATOM 542 C CA . ALA A 1 70 ? -12.740 -0.503 25.348 1.00 78.56 70 ALA A CA 1
ATOM 543 C C . ALA A 1 70 ? -13.813 -1.442 25.939 1.00 78.56 70 ALA A C 1
ATOM 545 O O . ALA A 1 70 ? -14.476 -1.089 26.914 1.00 78.56 70 ALA A O 1
ATOM 546 N N . LYS A 1 71 ? -14.007 -2.636 25.361 1.00 72.50 71 LYS A N 1
ATOM 547 C CA . LYS A 1 71 ? -14.944 -3.644 25.887 1.00 72.50 71 LYS A CA 1
ATOM 548 C C . LYS A 1 71 ? -14.377 -4.389 27.098 1.00 72.50 71 LYS A C 1
ATOM 550 O O . LYS A 1 71 ? -15.127 -4.653 28.033 1.00 72.50 71 LYS A O 1
ATOM 555 N N . SER A 1 72 ? -13.074 -4.686 27.125 1.00 61.69 72 SER A N 1
ATOM 556 C CA . SER A 1 72 ? -12.476 -5.420 28.253 1.00 61.69 72 SER A CA 1
ATOM 557 C C . SER A 1 72 ? -12.438 -4.593 29.544 1.00 61.69 72 SER A C 1
ATOM 559 O O . SER A 1 72 ? -12.625 -5.144 30.622 1.00 61.69 72 SER A O 1
ATOM 561 N N . THR A 1 73 ? -12.266 -3.270 29.448 1.00 63.38 73 THR A N 1
ATOM 562 C CA . THR A 1 73 ? -12.219 -2.364 30.613 1.00 63.38 73 THR A CA 1
ATOM 563 C C . THR A 1 73 ? -13.580 -2.114 31.265 1.00 63.38 73 THR A C 1
ATOM 565 O O . THR A 1 73 ? -13.631 -1.705 32.423 1.00 63.38 73 THR A O 1
ATOM 568 N N . LYS A 1 74 ? -14.688 -2.355 30.551 1.00 58.75 74 LYS A N 1
ATOM 569 C CA . LYS A 1 74 ? -16.049 -2.271 31.110 1.00 58.75 74 LYS A CA 1
ATOM 570 C C . LYS A 1 74 ? -16.486 -3.559 31.812 1.00 58.75 74 LYS A C 1
ATOM 572 O O . LYS A 1 74 ? -17.292 -3.483 32.727 1.00 58.75 74 LYS A O 1
ATOM 577 N N . SER A 1 75 ? -15.945 -4.716 31.423 1.00 54.78 75 SER A N 1
ATOM 578 C CA . SER A 1 75 ? -16.291 -6.011 32.032 1.00 54.78 75 SER A CA 1
ATOM 579 C C . SER A 1 75 ? -15.689 -6.217 33.425 1.00 54.78 75 SER A C 1
ATOM 581 O O . SER A 1 75 ? -16.210 -7.021 34.182 1.00 54.78 75 SER A O 1
ATOM 583 N N . THR A 1 76 ? -14.601 -5.524 33.767 1.00 58.50 76 THR A N 1
ATOM 584 C CA . THR A 1 76 ? -13.922 -5.623 35.073 1.00 58.50 76 THR A CA 1
ATOM 585 C C . THR A 1 76 ? -14.461 -4.654 36.131 1.00 58.50 76 THR A C 1
ATOM 587 O O . THR A 1 76 ? -13.907 -4.585 37.224 1.00 58.50 76 THR A O 1
ATOM 590 N N . LYS A 1 77 ? -15.514 -3.886 35.821 1.00 54.88 77 LYS A N 1
ATOM 591 C CA . LYS A 1 77 ? -1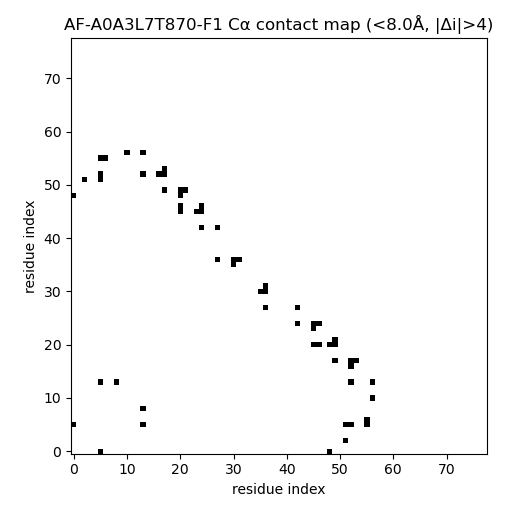6.134 -2.899 36.726 1.00 54.88 77 LYS A CA 1
ATOM 592 C C . LYS A 1 77 ? -17.542 -3.273 37.216 1.00 54.88 77 LYS A C 1
ATOM 594 O O . LYS A 1 77 ? -18.156 -2.440 37.879 1.00 54.88 77 LYS A O 1
ATOM 599 N N . ASN A 1 78 ? -18.024 -4.480 36.914 1.00 49.78 78 ASN A N 1
ATOM 600 C CA . ASN A 1 78 ? -19.272 -5.028 37.455 1.00 49.78 78 ASN A CA 1
ATOM 601 C C . ASN A 1 78 ? -18.984 -6.136 38.461 1.00 49.78 78 ASN A C 1
ATOM 603 O O . ASN A 1 78 ? -18.084 -6.953 38.162 1.00 49.78 78 ASN A O 1
#

Foldseek 3Di:
DDLVVLLPDDLVRLVVLLVVLVVVLVVQVVCVVVVNDPDPVSNVVSVVVNVSSVVNNVVVVVVVVVVVVVVVVVVVPD

pLDDT: mean 85.58, std 11.48, range [49.78, 96.12]

Sequence (78 aa):
MKPAEVIKLSTDDLKVEATRLRRELFDLRCKSTTEKVGDNSRMGKARKDLARVLTENTARSNAIKALNSAKSTKSTKN

Mean predicted aligned error: 6.73 Å

Solvent-accessible surface area (backbone atoms only — not comparable to full-atom values): 4506 Å² total; per-residue (Å²): 122,57,73,76,58,59,71,71,46,51,80,64,53,41,52,52,48,46,51,52,39,52,49,52,51,48,55,51,53,62,37,54,78,67,79,68,59,90,61,72,63,53,59,59,51,42,51,52,37,40,50,54,41,51,49,53,54,48,52,54,51,49,52,52,50,53,55,52,58,60,52,57,68,57,64,75,74,111

Secondary structure (DSSP, 8-sta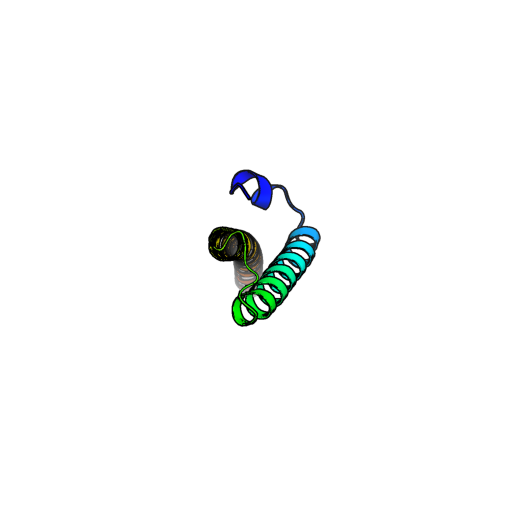te):
--HHHHHTS-HHHHHHHHHHHHHHHHHHHHHHHTT--S-THHHHHHHHHHHHHHHHHHHHHHHHHHHHHHHHHHHTT-

Radius of gyration: 18.22 Å; Cα contacts (8 Å, |Δi|>4): 30; chains: 1; bounding box: 36×17×59 Å